Protein AF-A0A3S3N4Z8-F1 (afdb_monomer)
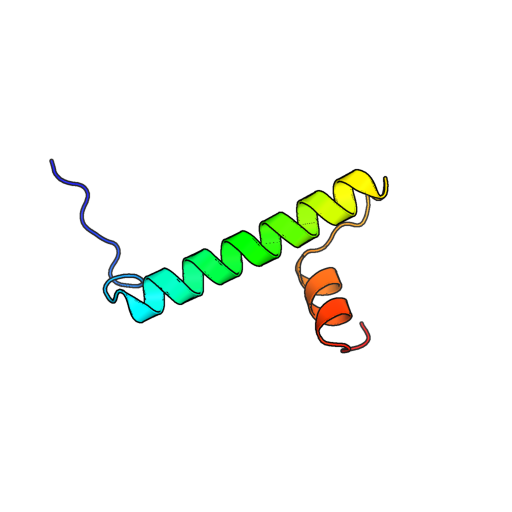
pLDDT: mean 84.64, std 7.86, range [62.59, 94.56]

Organism: NCBI:txid1358

Mean predicted aligned error: 7.0 Å

Radius of gyration: 15.24 Å; Cα contacts (8 Å, |Δi|>4): 21; chains: 1; bounding box: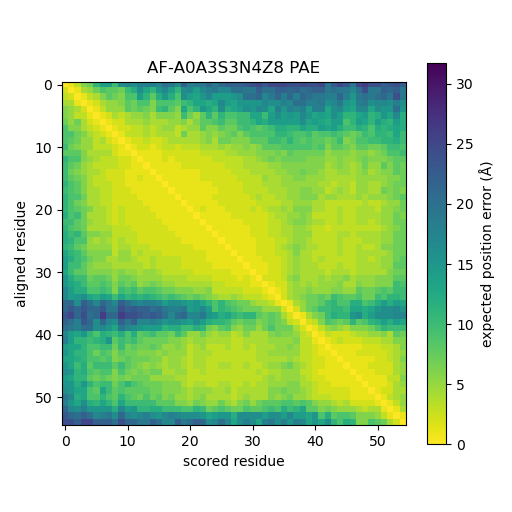 41×22×35 Å

Structure (mmCIF, N/CA/C/O backbone):
data_AF-A0A3S3N4Z8-F1
#
_entry.id   AF-A0A3S3N4Z8-F1
#
loop_
_atom_site.group_PDB
_atom_site.id
_atom_site.type_symbol
_atom_site.label_atom_id
_atom_site.label_alt_id
_atom_site.label_comp_id
_atom_site.label_asym_id
_atom_site.label_entity_id
_atom_site.label_seq_id
_atom_site.pdbx_PDB_ins_code
_atom_site.Cartn_x
_atom_site.Cartn_y
_atom_site.Cartn_z
_atom_site.occupancy
_atom_site.B_iso_or_equiv
_atom_site.auth_seq_id
_atom_site.auth_comp_id
_atom_site.auth_asym_id
_atom_site.auth_atom_id
_atom_site.pdbx_PDB_model_num
ATOM 1 N N . PRO A 1 1 ? 28.588 12.225 -11.870 1.00 69.81 1 PRO A N 1
ATOM 2 C CA . PRO A 1 1 ? 28.053 10.852 -12.039 1.00 69.81 1 PRO A CA 1
ATOM 3 C C . PRO A 1 1 ? 26.513 10.819 -12.113 1.00 69.81 1 PRO A C 1
ATOM 5 O O . PRO A 1 1 ? 25.835 11.114 -11.133 1.00 69.81 1 PRO A O 1
ATOM 8 N N . VAL A 1 2 ? 25.959 10.483 -13.284 1.00 71.44 2 VAL A N 1
ATOM 9 C CA . VAL A 1 2 ? 24.508 10.291 -13.470 1.00 71.44 2 VAL A CA 1
ATOM 10 C C . VAL A 1 2 ? 24.084 9.020 -12.733 1.00 71.44 2 VAL A C 1
ATOM 12 O O . VAL A 1 2 ? 24.628 7.945 -12.990 1.00 71.44 2 VAL A O 1
ATOM 15 N N . LYS A 1 3 ? 23.128 9.127 -11.800 1.00 79.62 3 LYS A N 1
ATOM 16 C CA . LYS A 1 3 ? 22.580 7.956 -11.098 1.00 79.62 3 LYS A CA 1
ATOM 17 C C . LYS A 1 3 ? 21.987 6.994 -12.134 1.00 79.62 3 LYS A C 1
ATOM 19 O O . LYS A 1 3 ? 21.055 7.358 -12.849 1.00 79.62 3 LYS A O 1
ATOM 24 N N . ARG A 1 4 ? 22.529 5.772 -12.230 1.00 77.88 4 ARG A N 1
ATOM 25 C CA . ARG A 1 4 ? 21.980 4.733 -13.117 1.00 77.88 4 ARG A CA 1
ATOM 26 C C . ARG A 1 4 ? 20.553 4.392 -12.693 1.00 77.88 4 ARG A C 1
ATOM 28 O O . ARG A 1 4 ? 20.263 4.240 -11.507 1.00 77.88 4 ARG A O 1
ATOM 35 N N . ARG A 1 5 ? 19.667 4.242 -13.678 1.00 77.25 5 ARG A N 1
ATOM 36 C CA . ARG A 1 5 ? 18.286 3.803 -13.456 1.00 77.25 5 ARG A CA 1
ATOM 37 C C . ARG A 1 5 ? 18.290 2.342 -12.994 1.00 77.25 5 ARG A C 1
ATOM 39 O O . ARG A 1 5 ? 18.980 1.512 -13.582 1.00 77.25 5 ARG A O 1
ATOM 46 N N . ASN A 1 6 ? 17.532 2.029 -11.943 1.00 83.12 6 ASN A N 1
ATOM 47 C CA . ASN A 1 6 ? 17.384 0.658 -11.452 1.00 83.12 6 ASN A CA 1
ATOM 48 C C . ASN A 1 6 ? 16.707 -0.218 -12.528 1.00 83.12 6 ASN A C 1
ATOM 50 O O . ASN A 1 6 ? 15.690 0.185 -13.098 1.00 83.12 6 ASN A O 1
ATOM 54 N N . LYS A 1 7 ? 17.264 -1.412 -12.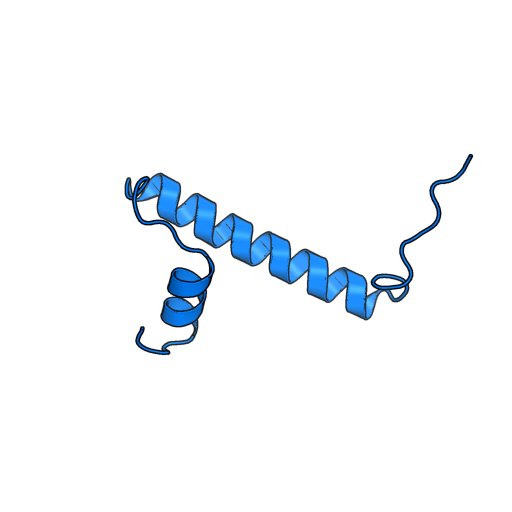782 1.00 84.00 7 LYS A N 1
ATOM 55 C CA . LYS A 1 7 ? 16.813 -2.367 -13.811 1.00 84.00 7 LYS A CA 1
ATOM 56 C C . LYS A 1 7 ? 15.336 -2.755 -13.659 1.00 84.00 7 LYS A C 1
ATOM 58 O O . LYS A 1 7 ? 14.654 -2.945 -14.658 1.00 84.00 7 LYS A O 1
ATOM 63 N N . LEU A 1 8 ? 14.821 -2.798 -12.428 1.00 82.38 8 LEU A N 1
ATOM 64 C CA . LEU A 1 8 ? 13.428 -3.166 -12.142 1.00 82.38 8 LEU A CA 1
ATOM 65 C C . LEU A 1 8 ? 12.402 -2.146 -12.668 1.00 82.38 8 LEU A C 1
ATOM 67 O O . LEU A 1 8 ? 11.284 -2.516 -13.008 1.00 82.38 8 LEU A O 1
ATOM 71 N N . TYR 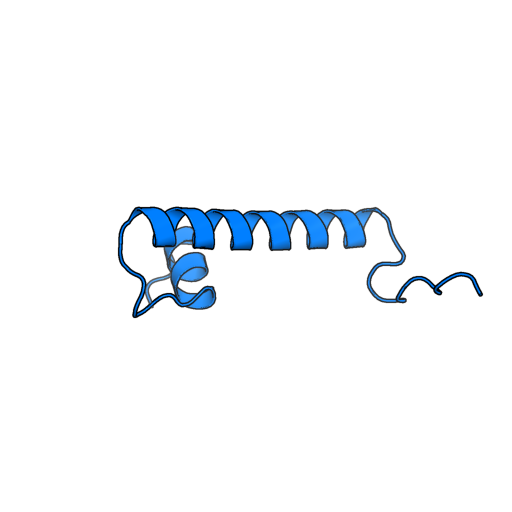A 1 9 ? 12.780 -0.868 -12.780 1.00 87.00 9 TYR A N 1
ATOM 72 C CA . TYR A 1 9 ? 11.890 0.222 -13.212 1.00 87.00 9 TYR A CA 1
ATOM 73 C C . TYR A 1 9 ? 12.346 0.839 -14.540 1.00 87.00 9 TYR A C 1
ATOM 75 O O . TYR A 1 9 ? 12.211 2.045 -14.768 1.00 87.00 9 TYR A O 1
ATOM 83 N N . GLN A 1 10 ? 12.941 0.015 -15.406 1.00 86.31 10 GLN A N 1
ATOM 84 C CA . GLN A 1 10 ? 13.521 0.455 -16.673 1.00 86.31 10 GLN A CA 1
ATOM 85 C C . GLN A 1 10 ? 12.449 0.888 -17.684 1.00 86.31 10 GLN A C 1
ATOM 87 O O . GLN A 1 10 ? 12.654 1.866 -18.404 1.00 86.31 10 GLN A O 1
ATOM 92 N N . SER A 1 11 ? 11.297 0.207 -17.712 1.00 90.50 11 SER A N 1
ATOM 93 C CA . SER A 1 11 ? 10.179 0.556 -18.594 1.00 90.50 11 SER A CA 1
ATOM 94 C C . SER A 1 11 ? 9.268 1.616 -17.964 1.00 90.50 11 SER A C 1
ATOM 96 O O . SER A 1 11 ? 9.050 1.633 -16.749 1.00 90.50 11 SER A O 1
ATOM 98 N N . LEU A 1 12 ? 8.683 2.483 -18.797 1.00 89.88 12 LEU A N 1
ATOM 99 C CA . LEU A 1 12 ? 7.687 3.461 -18.343 1.00 89.88 12 LEU A CA 1
ATOM 100 C C . LEU A 1 12 ? 6.440 2.782 -17.769 1.00 89.88 12 LEU A C 1
ATOM 102 O O . LEU A 1 12 ? 5.890 3.269 -16.785 1.00 89.88 12 LEU 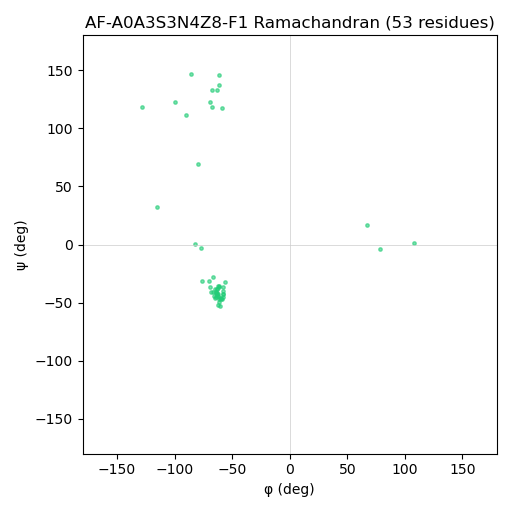A O 1
ATOM 106 N N . ARG A 1 13 ? 6.026 1.639 -18.334 1.00 91.62 13 ARG A N 1
ATOM 107 C CA . ARG A 1 13 ? 4.876 0.864 -17.851 1.00 91.62 13 ARG A CA 1
ATOM 108 C C . ARG A 1 13 ? 5.098 0.399 -16.413 1.00 91.62 13 ARG A C 1
ATOM 110 O O . ARG A 1 13 ? 4.275 0.698 -15.556 1.00 91.62 13 ARG A O 1
ATOM 117 N N . THR A 1 14 ? 6.223 -0.266 -16.148 1.00 91.94 14 THR A N 1
ATOM 118 C CA . THR A 1 14 ? 6.560 -0.792 -14.816 1.00 91.94 14 THR A CA 1
ATOM 119 C C . THR A 1 14 ? 6.795 0.335 -13.812 1.00 91.94 14 THR A C 1
ATOM 121 O O . THR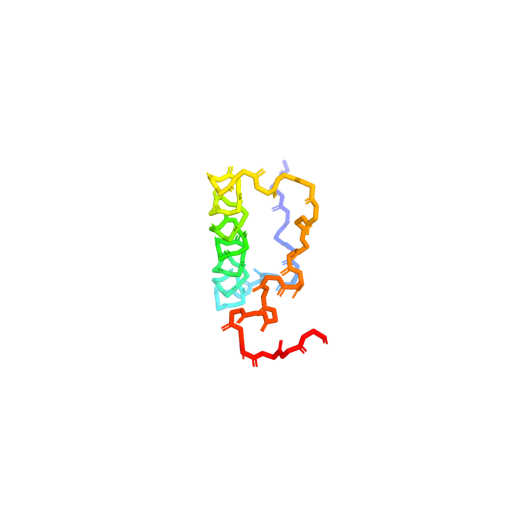 A 1 14 ? 6.332 0.264 -12.679 1.00 91.94 14 THR A O 1
ATOM 124 N N . ALA A 1 15 ? 7.467 1.415 -14.220 1.00 90.81 15 ALA A N 1
ATOM 125 C CA . ALA A 1 15 ? 7.644 2.580 -13.358 1.00 90.81 15 ALA A CA 1
ATOM 126 C C . ALA A 1 15 ? 6.297 3.240 -13.006 1.00 90.81 15 ALA A C 1
ATOM 128 O O . ALA A 1 15 ? 6.056 3.555 -11.844 1.00 90.81 15 ALA A O 1
ATOM 129 N N . SER A 1 16 ? 5.400 3.395 -13.986 1.00 92.12 16 SER A N 1
ATOM 130 C CA . SER A 1 16 ? 4.068 3.973 -13.780 1.00 92.12 16 SER A CA 1
ATOM 131 C C . SER A 1 16 ? 3.225 3.135 -12.819 1.00 92.12 16 SER A C 1
ATOM 133 O O . SER A 1 16 ? 2.613 3.692 -11.909 1.00 92.12 16 SER A O 1
ATOM 135 N N . THR A 1 17 ? 3.225 1.805 -12.959 1.00 93.56 17 THR A N 1
ATOM 136 C CA . THR A 1 17 ? 2.492 0.919 -12.039 1.00 93.56 17 THR A CA 1
ATOM 137 C C . THR A 1 17 ? 3.037 0.993 -10.616 1.00 93.56 17 THR A C 1
ATOM 139 O O . THR A 1 17 ? 2.252 1.058 -9.673 1.00 93.56 17 THR A O 1
ATOM 142 N N . THR A 1 18 ? 4.362 1.057 -10.446 1.00 91.94 18 THR A N 1
ATOM 143 C CA . THR A 1 18 ? 4.982 1.201 -9.120 1.00 91.94 18 THR A CA 1
ATOM 144 C C . THR A 1 18 ? 4.611 2.528 -8.466 1.00 91.94 18 THR A C 1
ATOM 146 O O . THR A 1 18 ? 4.231 2.543 -7.298 1.00 91.94 18 THR A O 1
ATOM 149 N N . ILE A 1 19 ? 4.676 3.637 -9.211 1.00 93.00 19 ILE A N 1
ATOM 150 C CA . ILE A 1 19 ? 4.308 4.963 -8.694 1.00 93.00 19 ILE A CA 1
ATOM 151 C C . ILE A 1 19 ? 2.849 4.960 -8.226 1.00 93.00 19 ILE A C 1
ATOM 153 O O . ILE A 1 19 ? 2.582 5.345 -7.090 1.00 93.00 19 ILE A O 1
ATOM 157 N N . LYS A 1 20 ? 1.929 4.420 -9.037 1.00 94.56 20 LYS A N 1
ATOM 158 C CA . LYS A 1 20 ? 0.510 4.289 -8.665 1.00 94.56 20 LYS A CA 1
ATOM 159 C C . LYS A 1 20 ? 0.310 3.474 -7.384 1.00 94.56 20 LYS A C 1
ATOM 161 O O . LYS A 1 20 ? -0.478 3.865 -6.528 1.00 94.56 20 LYS A O 1
ATOM 166 N N . GLY A 1 21 ? 1.032 2.362 -7.222 1.00 92.94 21 GLY A N 1
ATOM 167 C CA . GLY A 1 21 ? 0.967 1.546 -6.004 1.00 92.94 21 GLY A CA 1
ATOM 168 C C . GLY A 1 21 ? 1.436 2.302 -4.755 1.00 92.94 21 GLY A C 1
ATOM 169 O O . GLY A 1 21 ? 0.784 2.252 -3.712 1.00 92.94 21 GLY A O 1
ATOM 170 N N . ILE A 1 22 ? 2.529 3.061 -4.871 1.00 93.69 22 ILE A N 1
ATOM 171 C CA . ILE A 1 22 ? 3.055 3.898 -3.781 1.00 93.69 22 ILE A CA 1
ATOM 172 C C . ILE A 1 22 ? 2.060 5.009 -3.414 1.00 93.69 22 ILE A C 1
ATOM 174 O O . ILE A 1 22 ? 1.833 5.276 -2.232 1.00 93.69 22 ILE A O 1
ATOM 178 N N . GLU A 1 23 ? 1.440 5.648 -4.405 1.00 94.19 23 GLU A N 1
ATOM 179 C CA . GLU A 1 23 ? 0.419 6.678 -4.190 1.00 94.19 23 GLU A CA 1
ATOM 180 C C . GLU A 1 23 ? -0.827 6.122 -3.492 1.00 94.19 23 GLU A C 1
ATOM 182 O O . GLU A 1 23 ? -1.326 6.752 -2.556 1.00 94.19 23 GLU A O 1
ATOM 187 N N . ALA A 1 24 ? -1.279 4.924 -3.875 1.00 91.56 24 ALA A N 1
ATOM 188 C CA . ALA A 1 24 ? -2.398 4.242 -3.230 1.00 91.56 24 ALA A CA 1
ATOM 189 C C . ALA A 1 24 ? -2.106 3.944 -1.749 1.00 91.56 24 ALA A C 1
ATOM 191 O O . ALA A 1 24 ? -2.886 4.331 -0.876 1.00 91.56 24 ALA A O 1
ATOM 192 N N . LEU A 1 25 ? -0.944 3.353 -1.446 1.00 90.75 25 LEU A N 1
ATOM 193 C CA . LEU A 1 25 ? -0.500 3.097 -0.070 1.00 90.75 25 LEU A CA 1
ATOM 194 C C . LEU A 1 25 ? -0.424 4.382 0.761 1.00 90.75 25 LEU A C 1
ATOM 196 O O . LEU A 1 25 ? -0.867 4.427 1.911 1.00 90.75 25 LEU A O 1
ATOM 200 N N . ARG A 1 26 ? 0.101 5.459 0.169 1.00 90.25 26 ARG A N 1
ATOM 201 C CA . ARG A 1 26 ? 0.175 6.769 0.823 1.00 90.25 26 ARG A CA 1
ATOM 202 C C . ARG A 1 26 ? -1.212 7.354 1.092 1.00 90.25 26 ARG A C 1
ATOM 204 O O . ARG A 1 26 ? -1.410 7.978 2.136 1.00 90.25 26 ARG A O 1
ATOM 211 N N . GLY A 1 27 ? -2.160 7.174 0.173 1.00 91.44 27 GLY A N 1
ATOM 212 C CA . GLY A 1 27 ? -3.556 7.580 0.346 1.00 91.44 27 GLY A CA 1
ATOM 213 C C . GLY A 1 27 ? -4.223 6.855 1.514 1.00 91.44 27 GLY A C 1
ATOM 214 O O . GLY A 1 27 ? -4.808 7.503 2.383 1.00 91.44 27 GLY A O 1
ATOM 215 N N . ILE A 1 28 ? -4.043 5.535 1.584 1.00 89.69 28 ILE A N 1
ATOM 216 C CA . ILE A 1 28 ? -4.537 4.680 2.672 1.00 89.69 28 ILE A CA 1
ATOM 217 C C . ILE A 1 28 ? -3.953 5.119 4.021 1.00 89.69 28 ILE A C 1
ATOM 219 O O . ILE A 1 28 ? -4.694 5.313 4.986 1.00 89.69 28 ILE A O 1
ATOM 223 N N . TYR A 1 29 ? -2.640 5.356 4.085 1.00 87.00 29 TYR A N 1
ATOM 224 C CA . TYR A 1 29 ? -1.982 5.841 5.299 1.00 87.00 29 TYR A CA 1
ATOM 225 C C . TYR A 1 29 ? -2.533 7.201 5.755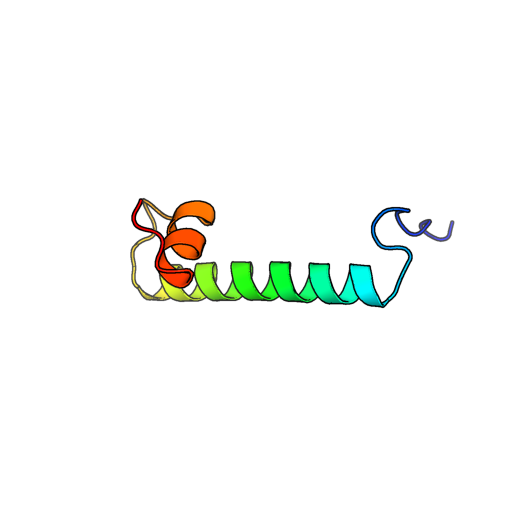 1.00 87.00 29 TYR A C 1
ATOM 227 O O . TYR A 1 29 ? -2.849 7.392 6.929 1.00 87.00 29 TYR A O 1
ATOM 235 N N . LYS A 1 30 ? -2.695 8.159 4.830 1.00 88.81 30 LYS A N 1
ATOM 236 C CA . LYS A 1 30 ? -3.247 9.484 5.161 1.00 88.81 30 LYS A CA 1
ATOM 237 C C . LYS A 1 30 ? -4.689 9.406 5.658 1.00 88.81 30 LYS A C 1
ATOM 239 O O . LYS A 1 30 ? -5.045 10.165 6.557 1.00 88.81 30 LYS A O 1
ATOM 244 N N . LYS A 1 31 ? -5.503 8.519 5.077 1.00 87.50 31 LYS A N 1
ATOM 245 C CA . LYS A 1 31 ? -6.881 8.276 5.517 1.00 87.50 31 LYS A CA 1
ATOM 246 C C . LYS A 1 31 ? -6.888 7.746 6.952 1.00 87.50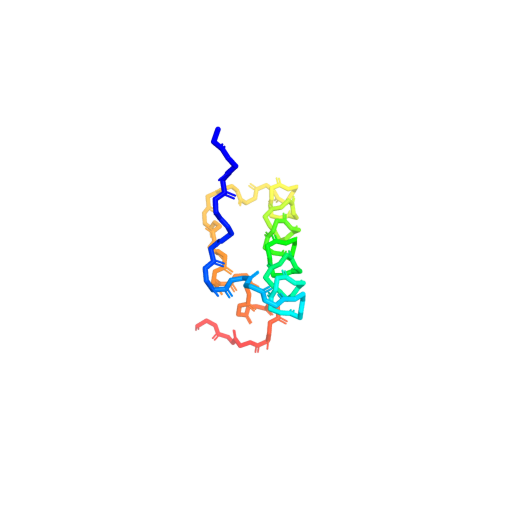 31 LYS A C 1
ATOM 248 O O . LYS A 1 31 ? -7.475 8.382 7.816 1.00 87.50 31 LYS A O 1
ATOM 253 N N . ASN A 1 32 ? -6.118 6.697 7.233 1.00 83.25 32 ASN A N 1
ATOM 254 C CA . ASN A 1 32 ? -5.992 6.134 8.580 1.00 83.25 32 ASN A CA 1
ATOM 255 C C . ASN A 1 32 ? -5.486 7.145 9.618 1.00 83.25 32 ASN A C 1
ATOM 257 O O . ASN A 1 32 ? -6.031 7.235 10.713 1.00 83.25 32 ASN A O 1
ATOM 261 N N . ARG A 1 33 ? -4.521 7.999 9.251 1.00 82.81 33 ARG A N 1
ATOM 262 C CA . ARG A 1 33 ? -4.050 9.081 10.131 1.00 82.81 33 ARG A CA 1
ATOM 263 C C . ARG A 1 33 ? -5.153 10.084 10.494 1.00 82.81 33 ARG A C 1
ATOM 265 O O . ARG A 1 33 ? -5.157 10.578 11.616 1.00 82.81 33 ARG A O 1
ATOM 272 N N . ARG A 1 34 ? -6.068 10.409 9.571 1.00 84.94 34 ARG A N 1
ATOM 273 C CA . ARG A 1 34 ? -7.215 11.297 9.853 1.00 84.94 34 ARG A CA 1
ATOM 274 C C . ARG A 1 34 ? -8.249 10.636 10.762 1.00 84.94 34 ARG A C 1
ATOM 276 O O . ARG A 1 34 ? -8.880 11.329 11.546 1.00 84.94 34 ARG A O 1
ATOM 283 N N . ASN A 1 35 ? -8.391 9.318 10.667 1.00 81.38 35 ASN A N 1
ATOM 284 C CA . ASN A 1 35 ? -9.337 8.532 11.454 1.00 81.38 35 ASN A CA 1
ATOM 285 C C . ASN A 1 35 ? -8.883 8.278 12.907 1.00 81.38 35 ASN A C 1
ATOM 287 O O . ASN A 1 35 ? -9.637 7.692 13.674 1.00 81.38 35 ASN A O 1
ATOM 291 N N . GLY A 1 36 ? -7.685 8.723 13.310 1.00 74.12 36 GLY A N 1
ATOM 292 C CA . GLY A 1 36 ? -7.208 8.639 14.699 1.00 74.12 36 GLY A CA 1
ATOM 293 C C . GLY A 1 36 ? -6.692 7.260 15.132 1.00 74.12 36 GLY A C 1
ATOM 294 O O . GLY A 1 36 ? -6.132 7.131 16.218 1.00 74.12 36 GLY A O 1
ATOM 295 N N . THR A 1 37 ? -6.789 6.243 14.276 1.00 70.75 37 THR A N 1
ATOM 296 C CA . THR A 1 37 ? -6.241 4.892 14.471 1.00 70.75 37 THR A CA 1
ATOM 297 C C . THR A 1 37 ? -4.739 4.861 14.170 1.00 70.75 37 THR A C 1
ATOM 299 O O . THR A 1 37 ? -4.279 4.322 13.165 1.00 70.75 37 THR A O 1
ATOM 302 N N . LEU A 1 38 ? -3.943 5.505 15.031 1.00 65.38 38 LEU A N 1
ATOM 303 C CA . LEU A 1 38 ? -2.483 5.567 14.875 1.00 65.38 38 LEU A CA 1
ATOM 304 C C . LEU A 1 38 ? -1.789 4.253 15.283 1.00 6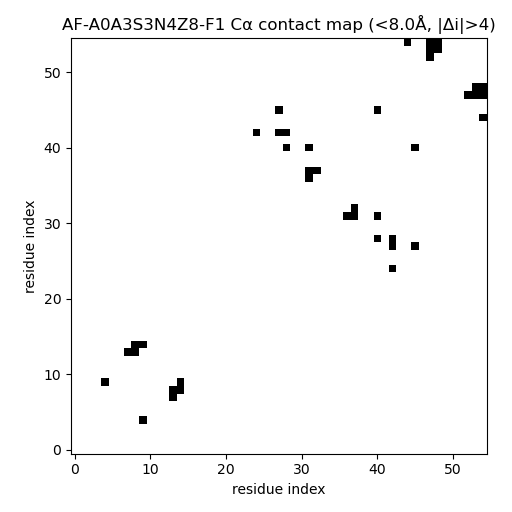5.38 38 LEU A C 1
ATOM 306 O O . LEU A 1 38 ? -0.764 3.893 14.706 1.00 65.38 38 LEU A O 1
ATOM 310 N N . PHE A 1 39 ? -2.362 3.530 16.249 1.00 69.31 39 PHE A N 1
ATOM 311 C CA . PHE A 1 39 ? -1.911 2.209 16.689 1.00 69.31 39 PHE A CA 1
ATOM 312 C C . PHE A 1 39 ? -2.796 1.133 16.047 1.00 69.31 39 PHE A C 1
ATOM 314 O O . PHE A 1 39 ? -4.015 1.180 16.185 1.00 69.31 39 PHE A O 1
ATOM 321 N N . GLY A 1 40 ? -2.187 0.195 15.313 1.00 75.62 40 GLY A N 1
ATOM 322 C CA . GLY A 1 40 ? -2.896 -0.861 14.570 1.00 75.62 40 GLY A CA 1
ATOM 323 C C . GLY A 1 40 ? -2.904 -0.697 13.044 1.00 75.62 40 GLY A C 1
ATOM 324 O O . GLY A 1 40 ? -3.465 -1.541 12.348 1.00 75.62 40 GLY A O 1
ATOM 325 N N . PHE A 1 41 ? -2.258 0.342 12.499 1.00 82.38 41 PHE A N 1
ATOM 326 C CA . PHE A 1 41 ? -2.132 0.496 11.050 1.00 82.38 41 PHE A CA 1
ATOM 327 C C . PHE A 1 41 ? -1.238 -0.594 10.447 1.00 82.38 41 PHE A C 1
ATOM 329 O O . PHE A 1 41 ? -0.036 -0.651 10.709 1.00 82.38 41 PHE A O 1
ATOM 336 N N . SER A 1 42 ? -1.818 -1.407 9.569 1.00 85.94 42 SER A N 1
ATOM 337 C CA . SER A 1 42 ? -1.095 -2.357 8.731 1.00 85.94 42 SER A CA 1
ATOM 338 C C . SER A 1 42 ? -1.513 -2.161 7.281 1.00 85.94 42 SER A C 1
ATOM 340 O O . SER A 1 42 ? -2.674 -2.358 6.924 1.00 85.94 42 SER A O 1
ATOM 342 N N . ALA A 1 43 ? -0.555 -1.798 6.425 1.00 82.88 43 ALA A N 1
ATOM 343 C CA . ALA A 1 43 ? -0.810 -1.585 5.004 1.00 82.88 43 ALA A CA 1
ATOM 344 C C . ALA A 1 43 ? -1.396 -2.835 4.324 1.00 82.88 43 ALA A C 1
ATOM 346 O O . ALA A 1 43 ? -2.258 -2.712 3.460 1.00 82.88 43 ALA A O 1
ATOM 347 N N . SER A 1 44 ? -0.962 -4.034 4.724 1.00 87.00 44 SER A N 1
ATOM 348 C CA . SER A 1 44 ? -1.481 -5.288 4.171 1.00 87.00 44 SER A CA 1
ATOM 349 C C . SER A 1 44 ? -2.931 -5.535 4.581 1.00 87.00 44 SER A C 1
ATOM 351 O O . SER A 1 44 ? -3.729 -5.936 3.739 1.00 87.00 44 SER A O 1
ATOM 353 N N . THR A 1 45 ? -3.291 -5.249 5.833 1.00 86.88 45 THR A N 1
ATOM 354 C CA . THR A 1 45 ? -4.670 -5.374 6.327 1.00 86.88 45 THR A CA 1
ATOM 355 C C . THR A 1 45 ? -5.590 -4.386 5.622 1.00 86.88 45 THR A C 1
ATOM 357 O O . THR A 1 45 ? -6.638 -4.773 5.124 1.00 86.88 45 THR A O 1
ATOM 360 N N . GLU A 1 46 ? -5.170 -3.131 5.490 1.00 85.50 46 GLU A N 1
ATOM 361 C CA . GLU A 1 46 ? -5.945 -2.101 4.794 1.00 85.50 46 GLU A CA 1
ATOM 362 C C . GLU A 1 46 ? -6.140 -2.416 3.307 1.00 85.50 46 GLU A C 1
ATOM 364 O O . GLU A 1 46 ? -7.219 -2.201 2.756 1.00 85.50 46 GLU A O 1
ATOM 369 N N . ILE A 1 47 ? -5.114 -2.969 2.649 1.00 88.44 47 ILE A N 1
ATOM 370 C CA . ILE A 1 47 ? -5.245 -3.449 1.271 1.00 88.44 47 ILE A CA 1
ATOM 371 C C . ILE A 1 47 ? -6.212 -4.634 1.205 1.00 88.44 47 ILE A C 1
ATOM 373 O O . ILE A 1 47 ? -7.064 -4.651 0.324 1.00 88.44 47 ILE A O 1
ATOM 377 N N . LYS A 1 48 ? -6.126 -5.608 2.119 1.00 89.12 48 LYS A N 1
ATOM 378 C CA . LYS A 1 48 ? -7.071 -6.738 2.170 1.00 89.12 48 LYS A CA 1
ATOM 379 C C . LYS A 1 48 ? -8.515 -6.259 2.339 1.00 89.12 48 LYS A C 1
ATOM 381 O O . LYS A 1 48 ? -9.375 -6.688 1.576 1.00 89.12 48 LYS A O 1
ATOM 386 N N . VAL A 1 49 ? -8.752 -5.308 3.247 1.00 85.25 49 VAL A N 1
ATOM 387 C CA . VAL A 1 49 ? -10.061 -4.667 3.461 1.00 85.25 49 VAL A CA 1
ATOM 388 C C . VAL A 1 49 ? -10.548 -3.971 2.191 1.00 85.25 49 VAL A C 1
ATOM 390 O O . VAL A 1 49 ? -11.691 -4.169 1.790 1.00 85.25 49 VAL A O 1
ATOM 393 N N . LEU A 1 50 ? -9.686 -3.205 1.514 1.00 84.94 50 LEU A N 1
ATOM 394 C CA . LEU A 1 50 ? -10.028 -2.565 0.239 1.00 84.94 50 LEU A CA 1
ATOM 395 C C . LEU A 1 50 ? -10.377 -3.588 -0.854 1.00 84.94 50 LEU A C 1
ATOM 397 O O . LEU A 1 50 ? -11.256 -3.338 -1.672 1.00 84.94 50 LEU A O 1
ATOM 401 N N . MET A 1 51 ? -9.695 -4.731 -0.858 1.00 88.00 51 MET A N 1
ATOM 402 C CA . MET A 1 51 ? -9.912 -5.828 -1.803 1.00 88.00 51 MET A CA 1
ATOM 403 C C . MET A 1 51 ? -11.078 -6.747 -1.398 1.00 88.00 51 MET A C 1
ATOM 405 O O . MET A 1 51 ? -11.343 -7.722 -2.097 1.00 88.00 51 MET A O 1
ATOM 409 N N . GLY A 1 52 ? -11.765 -6.464 -0.283 1.00 86.31 52 GLY A N 1
ATOM 410 C CA . GLY A 1 52 ? -12.878 -7.273 0.220 1.00 86.31 52 GLY A CA 1
ATOM 411 C C . GLY A 1 52 ? -12.470 -8.666 0.708 1.00 86.31 52 GLY A C 1
ATOM 412 O O . GLY A 1 52 ? -13.324 -9.537 0.849 1.00 86.31 52 GLY A O 1
ATOM 413 N N . ILE A 1 53 ? -11.177 -8.891 0.950 1.00 87.50 53 ILE A N 1
ATOM 414 C CA . ILE A 1 53 ? -10.655 -10.155 1.464 1.00 87.50 53 ILE A CA 1
ATOM 415 C C . ILE A 1 53 ? -10.664 -10.051 2.994 1.00 87.50 53 ILE A C 1
ATOM 417 O O . ILE A 1 53 ? -9.905 -9.240 3.536 1.00 87.50 53 ILE A O 1
ATOM 421 N N . PRO A 1 54 ? -11.513 -10.816 3.704 1.00 68.25 54 PRO A N 1
ATOM 422 C CA . PRO A 1 54 ? -11.510 -10.810 5.161 1.00 68.25 54 PRO A CA 1
ATOM 423 C C . PRO A 1 54 ? -10.151 -11.294 5.691 1.00 68.25 54 PRO A C 1
ATOM 425 O O . PRO A 1 54 ? -9.472 -12.098 5.045 1.00 68.25 54 PRO A O 1
ATOM 428 N N . ALA A 1 55 ? -9.730 -10.714 6.818 1.00 62.59 55 ALA A N 1
ATOM 429 C CA . ALA A 1 55 ? -8.419 -10.940 7.425 1.00 62.59 55 ALA A CA 1
ATOM 430 C C . ALA A 1 55 ? -8.222 -12.383 7.897 1.00 62.59 55 ALA A C 1
ATOM 432 O O . ALA A 1 55 ? -9.185 -12.952 8.456 1.00 62.59 55 ALA A O 1
#

Solvent-accessible surface area (backbone atoms only — not comparable to full-atom values): 3476 Å² total; per-residue (Å²): 134,83,82,78,79,57,78,86,51,67,48,70,68,54,36,50,54,50,52,52,52,53,50,50,54,52,50,53,52,55,50,39,58,72,71,68,50,73,78,86,75,44,73,68,59,55,49,30,56,75,70,71,42,83,132

Foldseek 3Di:
DPPDDDPQCPDPVSVVVVVVVVVVLVVLVVVCVVVVPPDPDDSVCSVCVVVVNHD

Secondary structure (DSSP, 8-state):
-PPPPPGGG-SHHHHHHHHHHHHHHHHHHHHHHHTT--SS--HHHHHHHHTT---

Sequence (55 aa):
PVKRRNKLYQSLRTASTTIKGIEALRGIYKKNRRNGTLFGFSASTEIKVLMGIPA